Protein AF-A0A7W0LD74-F1 (afdb_monomer_lite)

Secondary structure (DSSP, 8-state):
-PPPPS-----SSS--PPPHHHHHHHTSPP--TTSTTGGG-

Sequence (41 aa):
MTSRSGRHFLQIPGPTNVPDRVLRAIDRPTIDHRGQEFARL

Structure (mmCIF, N/CA/C/O backbone):
data_AF-A0A7W0LD74-F1
#
_entry.id   AF-A0A7W0LD74-F1
#
loop_
_atom_site.group_PDB
_atom_site.id
_atom_site.type_symbol
_atom_site.label_atom_id
_atom_site.label_alt_id
_atom_site.label_comp_id
_atom_site.label_asym_id
_atom_site.label_entity_id
_atom_site.label_seq_id
_atom_site.pdbx_PDB_ins_code
_atom_site.Cartn_x
_atom_site.Cartn_y
_atom_site.Cartn_z
_atom_site.occupancy
_atom_site.B_iso_or_equiv
_atom_site.auth_seq_id
_atom_site.auth_comp_id
_atom_site.auth_asym_id
_atom_site.auth_atom_id
_atom_site.pdbx_PDB_model_num
ATOM 1 N N . MET A 1 1 ? 1.291 17.333 20.652 1.00 67.56 1 MET A N 1
ATOM 2 C CA . MET A 1 1 ? 0.196 16.338 20.624 1.00 67.56 1 MET A CA 1
ATOM 3 C 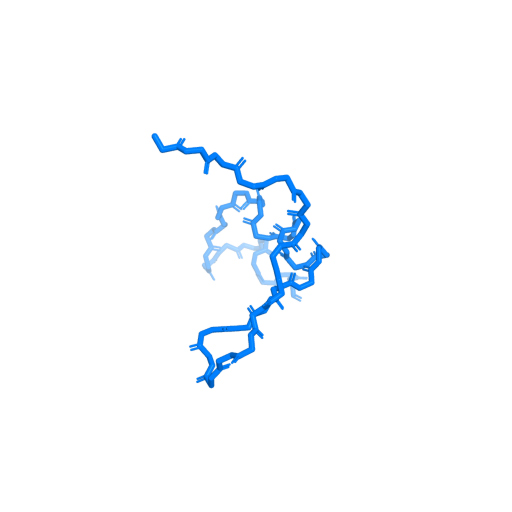C . MET A 1 1 ? 0.739 15.030 21.163 1.00 67.56 1 MET A C 1
ATOM 5 O O . MET A 1 1 ? 1.790 14.602 20.709 1.00 67.56 1 MET A O 1
ATOM 9 N N . THR A 1 2 ? 0.084 14.434 22.152 1.00 81.19 2 THR A N 1
ATOM 10 C CA . THR A 1 2 ? 0.444 13.114 22.683 1.00 81.19 2 THR A CA 1
ATOM 11 C C . THR A 1 2 ? -0.005 12.036 21.698 1.00 81.19 2 THR A C 1
ATOM 13 O O . THR A 1 2 ? -1.193 11.926 21.402 1.00 81.19 2 THR A O 1
ATOM 16 N N . SER A 1 3 ? 0.929 11.255 21.150 1.00 84.94 3 SER A N 1
ATOM 17 C CA . SER A 1 3 ? 0.578 10.070 20.365 1.00 84.94 3 SER A CA 1
ATOM 18 C C . SER A 1 3 ? 0.186 8.936 21.315 1.00 84.94 3 SER A C 1
ATOM 20 O O . SER A 1 3 ? 0.865 8.670 22.308 1.00 84.94 3 SER A O 1
ATOM 22 N N . ARG A 1 4 ? -0.942 8.273 21.039 1.00 84.88 4 ARG A N 1
ATOM 23 C CA . ARG A 1 4 ? -1.349 7.072 21.778 1.00 84.88 4 ARG A CA 1
ATOM 24 C C . ARG A 1 4 ? -0.642 5.865 21.168 1.00 84.88 4 ARG A C 1
ATOM 26 O O . ARG A 1 4 ? -0.655 5.702 19.951 1.00 84.88 4 ARG A O 1
ATOM 33 N N . SER A 1 5 ? -0.034 5.032 22.005 1.00 87.44 5 SER A N 1
ATOM 34 C CA . SER A 1 5 ? 0.589 3.780 21.573 1.00 87.44 5 SER A CA 1
ATOM 35 C C . SER A 1 5 ? -0.459 2.711 21.225 1.00 87.44 5 SER A C 1
ATOM 37 O O . SER A 1 5 ? -1.585 2.736 21.728 1.00 87.44 5 SER A O 1
ATOM 39 N N . GLY A 1 6 ? -0.077 1.757 20.368 1.00 87.81 6 GLY A N 1
ATOM 40 C CA . GLY A 1 6 ? -0.909 0.616 19.964 1.00 87.81 6 GLY A CA 1
ATOM 41 C C . GLY A 1 6 ? -1.534 0.741 18.569 1.00 87.81 6 GLY A C 1
ATOM 42 O O . GLY A 1 6 ? -1.448 1.777 17.911 1.00 87.81 6 GLY A O 1
ATOM 43 N N . ARG A 1 7 ? -2.158 -0.347 18.095 1.00 86.69 7 ARG A N 1
ATOM 44 C CA . ARG A 1 7 ? -2.861 -0.373 16.802 1.00 86.69 7 ARG A CA 1
ATOM 45 C C . ARG A 1 7 ? -4.183 0.382 16.930 1.00 86.69 7 ARG A C 1
ATOM 47 O O . ARG A 1 7 ? -4.995 0.069 17.796 1.00 86.69 7 ARG A O 1
ATOM 54 N N . HIS A 1 8 ? -4.410 1.353 16.052 1.00 90.12 8 HIS A N 1
ATOM 55 C CA . HIS A 1 8 ? -5.702 2.024 15.961 1.00 90.12 8 HIS A CA 1
ATOM 56 C C . HIS A 1 8 ? -6.706 1.131 15.223 1.00 90.12 8 HIS A C 1
ATOM 58 O O . HIS A 1 8 ? -6.400 0.655 14.130 1.00 90.12 8 HIS A O 1
ATOM 64 N N . P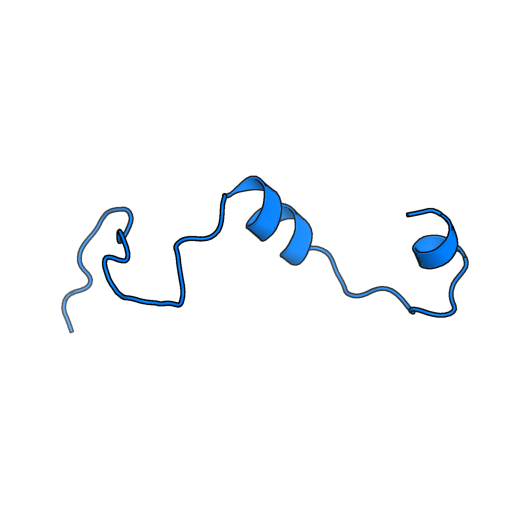HE A 1 9 ? -7.889 0.916 15.798 1.00 92.06 9 PHE A N 1
ATOM 65 C CA . PHE A 1 9 ? -8.978 0.164 15.172 1.00 92.06 9 PHE A CA 1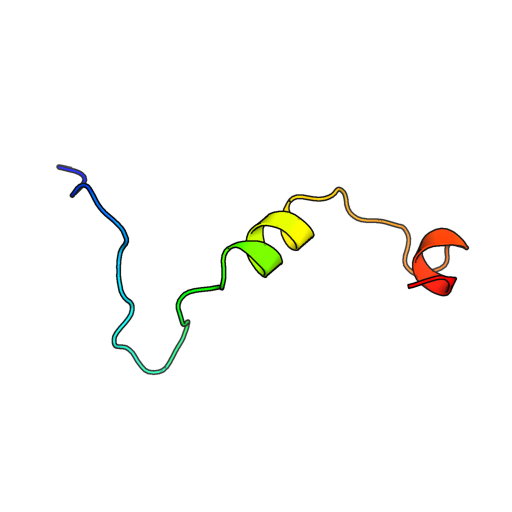
ATOM 66 C C . PHE A 1 9 ? -10.046 1.136 14.671 1.00 92.06 9 PHE A C 1
ATOM 68 O O . PHE A 1 9 ? -10.627 1.881 15.457 1.00 92.06 9 PHE A O 1
ATOM 75 N N . LEU A 1 10 ? -10.280 1.139 13.360 1.00 93.75 10 LEU A N 1
ATOM 76 C CA . LEU A 1 10 ? -11.210 2.046 12.695 1.00 93.75 10 LEU A CA 1
ATOM 77 C C . LEU A 1 10 ? -12.637 1.487 12.785 1.00 93.75 10 LEU A C 1
ATOM 79 O O . LEU A 1 10 ? -12.945 0.468 12.172 1.00 93.75 10 LEU A O 1
ATOM 83 N N . GLN A 1 11 ? -13.504 2.167 13.539 1.00 94.62 11 GLN A N 1
ATOM 84 C CA . GLN A 1 11 ? -14.936 1.860 13.687 1.00 94.62 11 GLN A CA 1
ATOM 85 C C . GLN A 1 11 ? -15.797 2.941 13.014 1.00 94.62 11 GLN A C 1
ATOM 87 O O . GLN A 1 11 ? -16.668 3.549 13.629 1.00 94.62 11 GLN A O 1
ATOM 92 N N . ILE A 1 12 ? -15.503 3.220 11.747 1.00 94.06 12 ILE A N 1
ATOM 93 C CA . ILE A 1 12 ? -16.197 4.203 10.902 1.00 94.06 12 ILE A CA 1
ATOM 94 C C . ILE A 1 12 ? -16.594 3.530 9.578 1.00 94.06 12 ILE A C 1
ATOM 96 O O . ILE A 1 12 ? -15.982 2.517 9.227 1.00 94.06 12 ILE A O 1
ATOM 100 N N . PRO A 1 13 ? -17.578 4.051 8.818 1.00 96.19 13 PRO A N 1
ATOM 101 C CA . PRO A 1 13 ? -17.974 3.493 7.521 1.00 96.19 13 PRO A CA 1
ATOM 102 C C . PRO A 1 13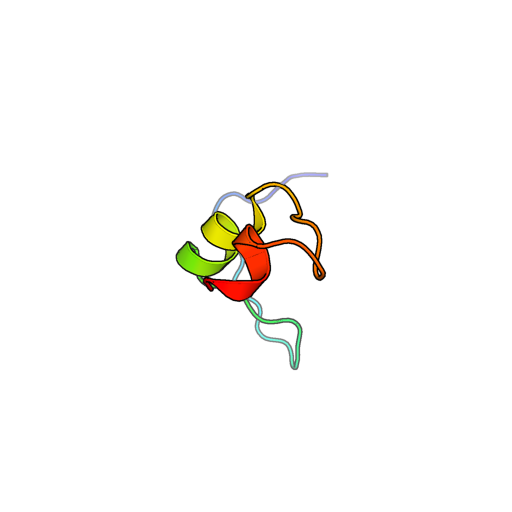 ? -16.953 3.817 6.410 1.00 96.19 13 PRO A C 1
ATOM 104 O O . PRO A 1 13 ? -17.291 4.383 5.376 1.00 96.19 13 PRO A O 1
ATOM 107 N N . GLY A 1 14 ? -15.691 3.445 6.625 1.00 94.06 14 GLY A N 1
ATOM 108 C CA . GLY A 1 14 ? -14.591 3.640 5.688 1.00 94.06 14 GLY A CA 1
ATOM 109 C C . GLY A 1 14 ? -13.783 4.924 5.939 1.00 94.06 14 GLY A C 1
ATOM 110 O O . GLY A 1 14 ? -14.359 5.951 6.301 1.00 94.06 14 GLY A O 1
ATOM 111 N N . PRO A 1 15 ? -12.450 4.886 5.734 1.00 94.88 15 PRO A N 1
ATOM 112 C CA . PRO A 1 15 ? -11.631 3.714 5.385 1.00 94.88 15 PRO A CA 1
ATOM 113 C C . PRO A 1 15 ? -11.528 2.681 6.527 1.00 94.88 15 PRO A C 1
ATOM 115 O O . PRO A 1 15 ? -11.834 2.976 7.679 1.00 94.88 15 PRO A O 1
ATOM 118 N N . THR A 1 16 ? -11.109 1.453 6.203 1.00 95.00 16 THR A N 1
ATOM 119 C CA . THR A 1 16 ? -10.924 0.347 7.165 1.00 95.00 16 THR A CA 1
ATOM 120 C C . THR A 1 16 ? -9.445 0.057 7.407 1.00 95.00 16 THR A C 1
ATOM 122 O O . THR A 1 16 ? -8.586 0.414 6.601 1.00 95.00 16 THR A O 1
ATOM 125 N N . ASN A 1 17 ? -9.116 -0.641 8.498 1.00 94.94 17 ASN A N 1
ATOM 126 C CA . ASN A 1 17 ? -7.747 -1.103 8.717 1.00 94.94 17 ASN A CA 1
ATOM 127 C C . ASN A 1 17 ? -7.296 -2.051 7.597 1.00 94.94 17 ASN A C 1
ATOM 129 O O . ASN A 1 17 ? -7.969 -3.035 7.294 1.00 94.94 17 ASN A O 1
ATOM 133 N N . VAL A 1 18 ? -6.126 -1.779 7.023 1.00 95.50 18 VAL A N 1
ATOM 134 C CA . VAL A 1 18 ? -5.529 -2.613 5.975 1.00 95.50 18 VAL A CA 1
ATOM 135 C C . VAL A 1 18 ? -4.769 -3.785 6.618 1.00 95.50 18 VAL A C 1
ATOM 137 O O . VAL A 1 18 ? -4.013 -3.560 7.570 1.00 95.50 18 VAL A O 1
ATOM 140 N N . PRO A 1 19 ? -4.933 -5.035 6.138 1.00 95.50 19 PRO A N 1
ATOM 141 C CA . PRO A 1 19 ? -4.131 -6.164 6.601 1.00 95.50 19 PRO A CA 1
ATOM 142 C C . PRO A 1 19 ? -2.639 -5.976 6.318 1.00 95.50 19 PRO A C 1
ATOM 144 O O . PRO A 1 19 ? -2.251 -5.539 5.235 1.00 95.50 19 PRO A O 1
ATOM 147 N N . ASP A 1 20 ? -1.791 -6.413 7.247 1.00 95.81 20 ASP A N 1
ATOM 148 C CA . ASP A 1 20 ? -0.344 -6.173 7.194 1.00 95.81 20 ASP A CA 1
ATOM 149 C C . ASP A 1 20 ? 0.307 -6.740 5.917 1.00 95.81 20 ASP A C 1
ATOM 151 O O . ASP A 1 20 ? 1.206 -6.121 5.355 1.00 95.81 20 ASP A O 1
ATOM 155 N N . ARG A 1 21 ? -0.183 -7.875 5.390 1.00 97.62 21 ARG A N 1
ATOM 156 C CA . ARG A 1 21 ? 0.307 -8.457 4.121 1.00 97.62 21 ARG A CA 1
ATOM 157 C C . ARG A 1 21 ? 0.095 -7.541 2.911 1.00 97.62 21 ARG A C 1
ATOM 159 O O . ARG A 1 21 ? 0.893 -7.572 1.984 1.00 97.62 21 ARG A O 1
ATOM 166 N N . VAL A 1 22 ? -0.980 -6.751 2.920 1.00 97.38 22 VAL A N 1
ATOM 167 C CA . VAL A 1 22 ? -1.313 -5.821 1.834 1.00 97.38 22 VAL A CA 1
ATOM 168 C C . VAL A 1 22 ? -0.446 -4.575 1.957 1.00 97.38 22 VAL A C 1
ATOM 170 O O . VAL A 1 22 ? 0.137 -4.159 0.966 1.00 97.38 22 VAL A O 1
ATOM 173 N N . LEU A 1 23 ? -0.258 -4.047 3.174 1.00 96.62 23 LEU A N 1
ATOM 174 C CA . LEU A 1 23 ? 0.685 -2.947 3.417 1.00 96.62 23 LEU A CA 1
ATOM 175 C C . LEU A 1 23 ? 2.107 -3.317 2.975 1.00 96.62 23 LEU A C 1
ATOM 177 O O . LEU A 1 23 ? 2.744 -2.548 2.269 1.00 96.62 23 LEU A O 1
ATOM 181 N N . ARG A 1 24 ? 2.566 -4.534 3.298 1.00 97.62 24 ARG A N 1
ATOM 182 C CA . ARG A 1 24 ? 3.863 -5.052 2.828 1.00 97.62 24 ARG A CA 1
ATOM 183 C C . ARG A 1 24 ? 3.950 -5.187 1.307 1.00 97.62 24 ARG A C 1
ATOM 185 O O . ARG A 1 24 ? 5.037 -5.093 0.757 1.00 97.62 24 ARG A O 1
ATOM 192 N N . ALA A 1 25 ? 2.836 -5.458 0.628 1.00 96.75 25 ALA A N 1
ATOM 193 C CA . ALA A 1 25 ? 2.813 -5.514 -0.830 1.00 96.75 25 ALA A CA 1
ATOM 194 C C . ALA A 1 25 ? 2.868 -4.112 -1.456 1.00 96.75 25 ALA A C 1
ATOM 196 O O . ALA A 1 25 ? 3.530 -3.950 -2.476 1.00 96.75 25 ALA A O 1
ATOM 197 N N . ILE A 1 26 ? 2.211 -3.128 -0.831 1.00 97.44 26 ILE A N 1
ATOM 198 C C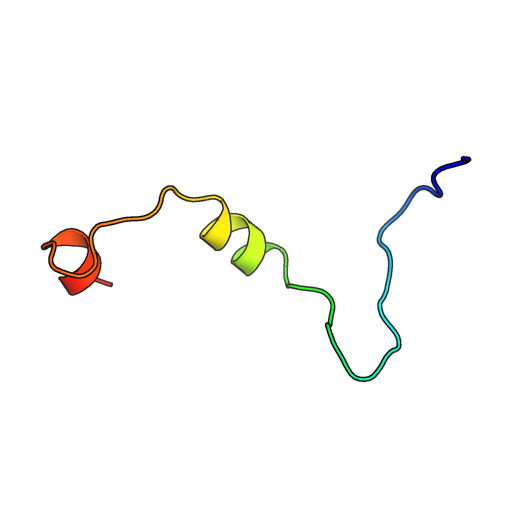A . ILE A 1 26 ? 2.197 -1.715 -1.247 1.00 97.44 26 ILE A CA 1
ATOM 199 C C . ILE A 1 26 ? 3.562 -1.047 -1.044 1.00 97.44 26 ILE A C 1
ATOM 201 O O . ILE A 1 26 ? 3.913 -0.156 -1.804 1.00 97.44 26 ILE A O 1
ATOM 205 N N . ASP A 1 27 ? 4.342 -1.491 -0.058 1.00 98.00 27 ASP A N 1
ATOM 206 C CA . ASP A 1 27 ? 5.693 -0.976 0.216 1.00 98.00 27 ASP A CA 1
ATOM 207 C C . ASP A 1 27 ? 6.706 -1.263 -0.915 1.00 98.00 27 ASP A C 1
ATOM 209 O O . ASP A 1 27 ? 7.816 -0.735 -0.928 1.00 98.00 27 ASP A O 1
ATOM 213 N N . ARG A 1 28 ? 6.344 -2.105 -1.893 1.00 96.94 28 ARG A N 1
ATOM 214 C CA . ARG A 1 28 ? 7.187 -2.373 -3.063 1.00 96.94 28 ARG A CA 1
ATOM 215 C C . ARG A 1 28 ? 7.190 -1.174 -4.022 1.00 96.94 28 ARG A C 1
ATOM 217 O O . ARG A 1 28 ? 6.153 -0.533 -4.187 1.00 96.94 28 ARG A O 1
ATOM 224 N N . PRO A 1 29 ? 8.309 -0.902 -4.719 1.00 97.25 29 PRO A N 1
ATOM 225 C CA . PRO A 1 29 ? 8.346 0.117 -5.763 1.00 97.25 29 PRO A CA 1
ATOM 226 C C . PRO A 1 29 ? 7.284 -0.114 -6.842 1.00 97.25 29 PRO A C 1
ATOM 228 O O . PRO A 1 29 ? 6.995 -1.252 -7.214 1.00 97.25 29 PRO A O 1
ATOM 231 N N . THR A 1 30 ? 6.740 0.975 -7.382 1.00 96.88 30 THR A N 1
ATOM 232 C CA . THR A 1 30 ? 5.843 0.915 -8.539 1.00 96.88 30 THR A CA 1
ATOM 233 C C . THR A 1 30 ? 6.581 0.353 -9.751 1.00 96.88 30 THR A C 1
ATOM 235 O O . THR A 1 30 ? 7.694 0.779 -10.058 1.00 96.88 30 THR A O 1
ATOM 238 N N . ILE A 1 31 ? 5.928 -0.557 -10.470 1.00 97.12 31 ILE A N 1
ATOM 239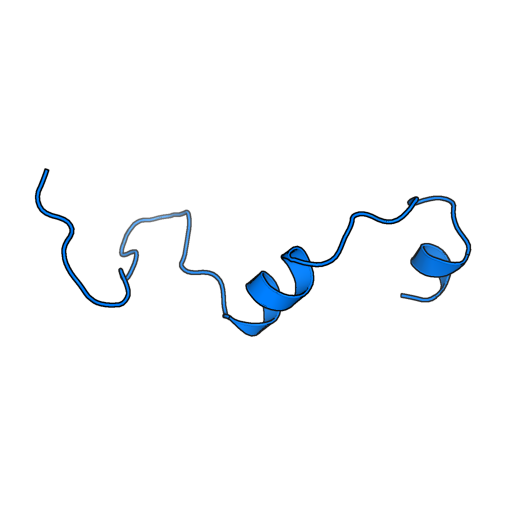 C CA . ILE A 1 31 ? 6.422 -1.125 -11.727 1.00 97.12 31 ILE A CA 1
ATOM 240 C C . ILE A 1 31 ? 5.679 -0.521 -12.920 1.00 97.12 31 ILE A C 1
ATOM 242 O O . ILE A 1 31 ? 4.555 -0.031 -12.787 1.00 97.12 31 ILE A O 1
ATOM 246 N N . ASP A 1 32 ? 6.295 -0.559 -14.101 1.00 97.75 32 ASP A N 1
ATOM 247 C CA . ASP A 1 32 ? 5.625 -0.124 -15.325 1.00 97.75 32 ASP A CA 1
ATOM 248 C C . ASP A 1 32 ? 4.476 -1.077 -15.682 1.00 97.75 32 ASP A C 1
ATOM 250 O O . ASP A 1 32 ? 4.688 -2.257 -15.962 1.00 97.75 32 ASP A O 1
ATOM 254 N N . HIS A 1 33 ? 3.260 -0.536 -15.739 1.00 97.19 33 HIS A N 1
ATOM 255 C CA . HIS A 1 33 ? 2.050 -1.256 -16.130 1.00 97.19 33 HIS A CA 1
ATOM 256 C C . HIS A 1 33 ? 2.086 -1.855 -17.549 1.00 97.19 33 HIS A C 1
ATOM 258 O O . HIS A 1 33 ? 1.285 -2.739 -17.844 1.00 97.19 33 HIS A O 1
ATOM 264 N N . ARG A 1 34 ? 2.976 -1.390 -18.441 1.00 97.31 34 ARG A N 1
ATOM 265 C CA . ARG A 1 34 ? 3.185 -1.986 -19.778 1.00 97.31 34 ARG A CA 1
ATOM 266 C C . ARG A 1 34 ? 4.396 -2.922 -19.844 1.00 97.31 34 ARG A C 1
ATOM 268 O O . ARG A 1 34 ? 4.667 -3.493 -20.899 1.00 97.31 34 ARG A O 1
ATOM 275 N N . GLY A 1 35 ? 5.125 -3.080 -18.741 1.00 97.38 35 GLY A N 1
ATOM 276 C CA . GLY A 1 35 ? 6.329 -3.896 -18.661 1.00 97.38 35 GLY A CA 1
ATOM 277 C C . GLY A 1 35 ? 6.040 -5.392 -18.530 1.00 97.38 35 GLY A C 1
ATOM 278 O O . GLY A 1 35 ? 4.980 -5.819 -18.072 1.00 97.38 35 GLY A O 1
ATOM 279 N N . GLN A 1 36 ? 7.033 -6.214 -18.880 1.00 97.62 36 GLN A N 1
ATOM 280 C CA . GLN A 1 36 ? 6.931 -7.675 -18.757 1.00 97.62 36 GLN A CA 1
ATOM 281 C C . GLN A 1 36 ? 6.740 -8.147 -17.310 1.00 97.62 36 GLN A C 1
ATOM 283 O O . GLN A 1 36 ? 6.177 -9.213 -17.095 1.00 97.62 36 GLN A O 1
ATOM 288 N N . GLU A 1 37 ? 7.233 -7.389 -16.327 1.00 96.94 37 GLU A N 1
ATOM 289 C CA . GLU A 1 37 ? 7.068 -7.715 -14.908 1.00 96.94 37 GLU A CA 1
ATOM 290 C C . GLU A 1 37 ? 5.599 -7.644 -14.490 1.00 96.94 37 GLU A C 1
ATOM 292 O O . GLU A 1 37 ? 5.090 -8.605 -13.922 1.00 96.94 37 GLU A O 1
ATOM 297 N N . PHE A 1 38 ? 4.896 -6.565 -14.858 1.00 97.19 38 PHE A N 1
ATOM 298 C CA . PHE A 1 38 ? 3.466 -6.431 -14.588 1.00 97.19 38 PHE A CA 1
ATOM 299 C C . PHE A 1 38 ? 2.653 -7.515 -15.307 1.00 97.19 38 PHE A C 1
ATOM 301 O O . PHE A 1 38 ? 1.743 -8.081 -14.719 1.00 97.19 38 PHE A O 1
ATOM 308 N N . ALA A 1 39 ? 3.023 -7.875 -16.541 1.00 97.00 39 ALA A N 1
ATOM 309 C CA . ALA A 1 39 ? 2.349 -8.931 -17.303 1.00 97.00 39 ALA A CA 1
ATOM 310 C C . ALA A 1 39 ? 2.483 -10.350 -16.705 1.00 97.00 39 ALA A C 1
ATOM 312 O O . ALA A 1 39 ? 1.797 -11.262 -17.163 1.00 97.00 39 ALA A O 1
ATOM 313 N N . ARG A 1 40 ? 3.383 -10.564 -15.734 1.00 96.94 40 ARG A N 1
ATOM 314 C CA . ARG A 1 40 ? 3.593 -11.860 -15.057 1.00 96.94 40 ARG A CA 1
ATOM 315 C C . ARG A 1 40 ? 2.877 -11.976 -13.705 1.00 96.94 40 ARG A C 1
ATOM 317 O O . ARG A 1 40 ? 2.944 -13.052 -13.112 1.00 96.94 40 ARG A O 1
ATOM 324 N N . LEU A 1 41 ? 2.275 -10.895 -13.206 1.00 92.50 41 LEU A N 1
ATOM 325 C CA . LEU A 1 41 ? 1.492 -10.870 -11.963 1.00 92.50 41 LEU A CA 1
ATOM 326 C C . LEU A 1 41 ? 0.052 -11.331 -12.206 1.00 92.50 41 LEU A C 1
ATOM 328 O O . LEU A 1 41 ? -0.489 -11.983 -11.285 1.00 92.50 41 LEU A O 1
#

Foldseek 3Di:
DDDDDDDDADPDPDDGDDDPVVVVVVPDDDDDCPDPVVVVD

Radius of gyration: 16.07 Å; chains: 1; bounding box: 26×28×42 Å

pLDDT: mean 93.77, std 5.87, range [67.56, 98.0]